Protein AF-A0A2V8J4G0-F1 (afdb_monomer)

Structure (mmCIF, N/CA/C/O backbone):
data_AF-A0A2V8J4G0-F1
#
_entry.id   AF-A0A2V8J4G0-F1
#
loop_
_atom_site.group_PDB
_atom_site.id
_atom_site.type_symbol
_atom_site.label_atom_id
_atom_site.label_alt_id
_atom_site.label_comp_id
_atom_site.label_asym_id
_atom_site.label_entity_id
_atom_site.label_seq_id
_atom_site.pdbx_PDB_ins_code
_atom_site.Cartn_x
_atom_sit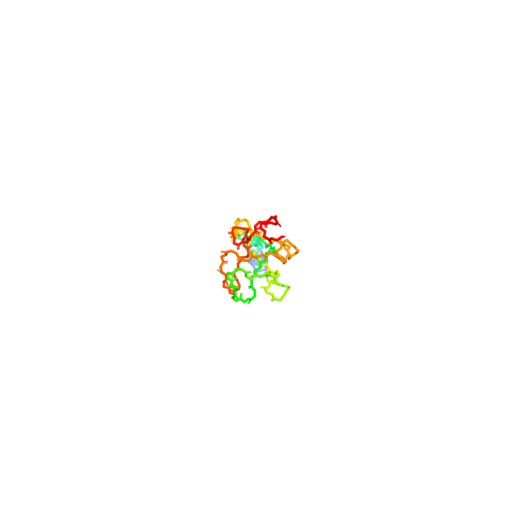e.Cartn_y
_atom_site.Cartn_z
_atom_site.occupancy
_atom_site.B_iso_or_equiv
_atom_site.auth_seq_id
_atom_site.auth_comp_id
_atom_site.auth_asym_id
_atom_site.auth_atom_id
_atom_site.pdbx_PDB_model_num
ATOM 1 N N . MET A 1 1 ? 42.050 0.679 -55.744 1.00 56.94 1 MET A N 1
ATOM 2 C CA . MET A 1 1 ? 41.460 0.989 -54.421 1.00 56.94 1 MET A CA 1
ATOM 3 C C . MET A 1 1 ? 40.095 0.321 -54.346 1.00 56.94 1 MET A C 1
ATOM 5 O O . MET A 1 1 ? 39.189 0.703 -55.077 1.00 56.94 1 MET A O 1
ATOM 9 N N . ASN A 1 2 ? 39.979 -0.767 -53.586 1.00 71.75 2 ASN A N 1
ATOM 10 C CA . ASN A 1 2 ? 38.867 -1.712 -53.730 1.00 71.75 2 ASN A CA 1
ATOM 11 C C . ASN A 1 2 ? 37.615 -1.170 -53.024 1.00 71.75 2 ASN A C 1
ATOM 13 O O . ASN A 1 2 ? 37.486 -1.321 -51.810 1.00 71.75 2 ASN A O 1
ATOM 17 N N . ARG A 1 3 ? 36.706 -0.535 -53.784 1.00 80.06 3 ARG A N 1
ATOM 18 C CA . ARG A 1 3 ? 35.439 0.067 -53.307 1.00 80.06 3 ARG A CA 1
ATOM 19 C C . ARG A 1 3 ? 34.660 -0.830 -52.340 1.00 80.06 3 ARG A C 1
ATOM 21 O O . ARG A 1 3 ? 34.135 -0.336 -51.351 1.00 80.06 3 ARG A O 1
ATOM 28 N N . THR A 1 4 ? 34.645 -2.137 -52.584 1.00 83.50 4 THR A N 1
ATOM 29 C CA . THR A 1 4 ? 34.016 -3.140 -51.714 1.00 83.50 4 THR A CA 1
ATOM 30 C C . THR A 1 4 ? 34.624 -3.189 -50.314 1.00 83.50 4 THR A C 1
ATOM 32 O O . THR A 1 4 ? 33.880 -3.238 -49.343 1.00 83.50 4 THR A O 1
ATOM 35 N N . ARG A 1 5 ? 35.953 -3.093 -50.168 1.00 84.94 5 ARG A N 1
ATOM 36 C CA . ARG A 1 5 ? 36.595 -3.027 -48.841 1.00 84.94 5 ARG A CA 1
ATOM 37 C C . ARG A 1 5 ? 36.204 -1.752 -48.097 1.00 84.94 5 ARG A C 1
ATOM 39 O O . ARG A 1 5 ? 35.923 -1.810 -46.907 1.00 84.94 5 ARG A O 1
ATOM 46 N N . MET A 1 6 ? 36.139 -0.626 -48.809 1.00 87.25 6 MET A N 1
ATOM 47 C CA . MET A 1 6 ? 35.752 0.663 -48.229 1.00 87.25 6 MET A CA 1
ATOM 48 C C . MET A 1 6 ? 34.290 0.663 -47.756 1.00 87.25 6 MET A C 1
ATOM 50 O O . MET A 1 6 ? 34.005 1.140 -46.663 1.00 87.25 6 MET A O 1
ATOM 54 N N . MET A 1 7 ? 33.378 0.067 -48.534 1.00 90.06 7 MET A N 1
ATOM 55 C CA . MET A 1 7 ? 31.969 -0.080 -48.149 1.00 90.06 7 MET A CA 1
ATOM 56 C C . MET A 1 7 ? 31.783 -1.026 -46.958 1.00 90.06 7 MET A C 1
ATOM 58 O O . MET A 1 7 ? 31.039 -0.686 -46.045 1.00 90.06 7 MET A O 1
ATOM 62 N N . VAL A 1 8 ? 32.490 -2.163 -46.922 1.00 92.12 8 VAL A N 1
ATOM 63 C CA . VAL A 1 8 ? 32.423 -3.119 -45.799 1.00 92.12 8 VAL A CA 1
ATOM 64 C C . VAL A 1 8 ? 32.923 -2.488 -44.500 1.00 92.12 8 VAL A C 1
ATOM 66 O O . VAL A 1 8 ? 32.285 -2.636 -43.460 1.00 92.12 8 VAL A O 1
ATOM 69 N N . LEU A 1 9 ? 34.030 -1.741 -44.557 1.00 92.12 9 LEU A N 1
ATOM 70 C CA . LEU A 1 9 ? 34.551 -0.999 -43.406 1.00 92.12 9 LEU A CA 1
ATOM 71 C C . LEU A 1 9 ? 33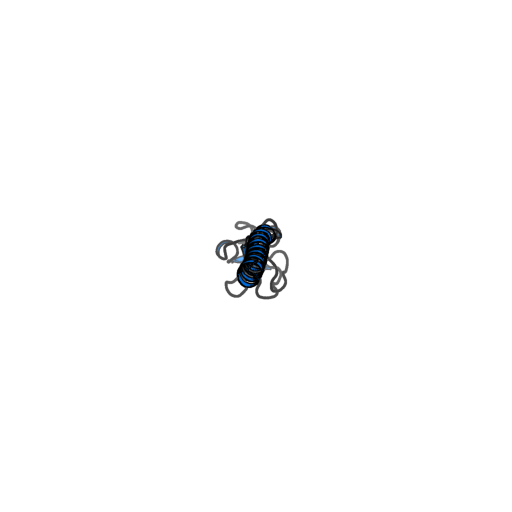.556 0.062 -42.920 1.00 92.12 9 LEU A C 1
ATOM 73 O O . LEU A 1 9 ? 33.321 0.163 -41.718 1.00 92.12 9 LEU A O 1
ATOM 77 N N . ALA A 1 10 ? 32.927 0.804 -43.837 1.00 91.25 10 ALA A N 1
ATOM 78 C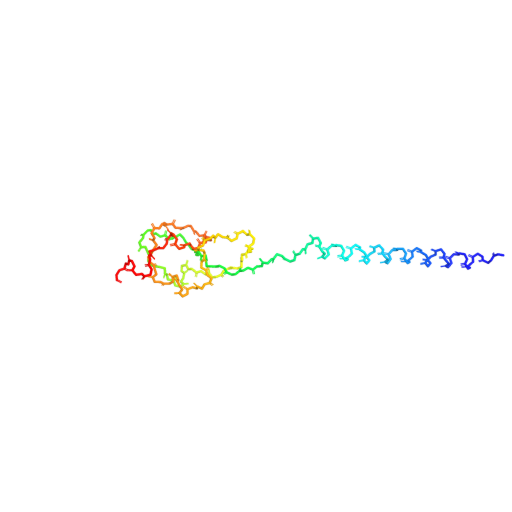 CA . ALA A 1 10 ? 31.923 1.809 -43.489 1.00 91.25 10 ALA A CA 1
ATOM 79 C C . ALA A 1 10 ? 30.672 1.186 -42.849 1.00 91.25 10 ALA A C 1
ATOM 81 O O . ALA A 1 10 ? 30.209 1.666 -41.815 1.00 91.25 10 ALA A O 1
ATOM 82 N N . SER A 1 11 ? 30.151 0.087 -43.406 1.00 93.62 11 SER A N 1
ATOM 83 C CA . SER A 1 11 ? 29.005 -0.617 -42.821 1.00 93.62 11 SER A CA 1
ATOM 84 C C . SER A 1 11 ? 29.344 -1.237 -41.469 1.00 93.62 11 SER A C 1
ATOM 86 O O . SER A 1 11 ? 28.540 -1.159 -40.545 1.00 93.62 11 SER A O 1
ATOM 88 N N . ALA A 1 12 ? 30.541 -1.811 -41.322 1.00 94.75 12 ALA A N 1
ATOM 89 C CA . ALA A 1 12 ? 30.984 -2.388 -40.059 1.00 94.75 12 ALA A CA 1
ATOM 90 C C . ALA A 1 12 ? 31.110 -1.311 -38.974 1.00 94.75 12 ALA A C 1
ATOM 92 O O . ALA A 1 12 ? 30.617 -1.505 -37.866 1.00 94.75 12 ALA A O 1
ATOM 93 N N . ALA A 1 13 ? 31.693 -0.155 -39.304 1.00 95.00 13 ALA A N 1
ATOM 94 C CA . ALA A 1 13 ? 31.781 0.980 -38.391 1.00 95.00 13 ALA A CA 1
ATOM 95 C C . ALA A 1 13 ? 30.392 1.499 -37.981 1.00 95.00 13 ALA A C 1
ATOM 97 O O . ALA A 1 13 ? 30.164 1.768 -36.801 1.00 95.00 13 ALA A O 1
ATOM 98 N N . LEU A 1 14 ? 29.447 1.581 -38.926 1.00 96.50 14 LEU A N 1
ATOM 99 C CA . LEU A 1 14 ? 28.072 2.004 -38.650 1.00 96.50 14 LEU A CA 1
ATOM 100 C C . LEU A 1 14 ? 27.366 1.037 -37.691 1.00 96.50 14 LEU A C 1
ATOM 102 O O . LEU A 1 14 ? 26.794 1.467 -36.691 1.00 96.50 14 LEU A O 1
ATOM 106 N N . VAL A 1 15 ? 27.439 -0.269 -37.964 1.00 97.25 15 VAL A N 1
ATOM 107 C CA . VAL A 1 15 ? 26.844 -1.301 -37.102 1.00 97.25 15 VAL A CA 1
ATOM 108 C C . VAL A 1 15 ? 27.455 -1.243 -35.706 1.00 97.25 15 VAL A C 1
ATOM 110 O O . VAL A 1 15 ? 26.729 -1.266 -34.714 1.00 97.25 15 VAL A O 1
ATOM 113 N N . LEU A 1 16 ? 28.777 -1.107 -35.617 1.00 97.12 16 LEU A N 1
ATOM 114 C CA . LEU A 1 16 ? 29.481 -1.047 -34.342 1.00 97.12 16 LEU A CA 1
ATOM 115 C C . LEU A 1 16 ? 29.074 0.194 -33.535 1.00 97.12 16 LEU A C 1
ATOM 117 O O . LEU A 1 16 ? 28.819 0.081 -32.338 1.00 97.12 16 LEU A O 1
ATOM 121 N N . SER A 1 17 ? 28.909 1.347 -34.190 1.00 96.31 17 SER A N 1
ATOM 122 C CA . SER A 1 17 ? 28.386 2.559 -33.550 1.00 96.31 17 SER A CA 1
ATOM 123 C C . SER A 1 17 ? 26.973 2.351 -32.998 1.00 96.31 17 SER A C 1
ATOM 125 O O . SER A 1 17 ? 26.739 2.648 -31.828 1.00 96.31 17 SER A O 1
ATOM 127 N N . VAL A 1 18 ? 26.055 1.777 -33.783 1.00 97.44 18 VAL A N 1
ATOM 128 C CA . VAL A 1 18 ? 24.675 1.513 -33.338 1.00 97.44 18 VAL A CA 1
ATOM 129 C C . VAL A 1 18 ? 24.648 0.555 -32.148 1.00 97.44 18 VAL A C 1
ATOM 131 O O . VAL A 1 18 ? 23.930 0.804 -31.180 1.00 97.44 18 VAL A O 1
ATOM 134 N N . VAL A 1 19 ? 25.449 -0.512 -32.179 1.00 97.50 19 VAL A N 1
ATOM 135 C CA . VAL A 1 19 ? 25.531 -1.489 -31.083 1.00 97.50 19 VAL A CA 1
ATOM 136 C C . VAL A 1 19 ? 26.040 -0.831 -29.801 1.00 97.50 19 VAL A C 1
ATOM 138 O O . VAL A 1 19 ? 25.440 -1.015 -28.742 1.00 97.50 19 VAL A O 1
ATOM 141 N N . VAL A 1 20 ? 27.099 -0.021 -29.881 1.00 97.06 20 VAL A N 1
ATOM 142 C CA . VAL A 1 20 ? 27.649 0.687 -28.714 1.00 97.06 20 VAL A CA 1
ATOM 143 C C . VAL A 1 20 ? 26.639 1.691 -28.152 1.00 97.06 20 VAL A C 1
ATOM 145 O O . VAL A 1 20 ? 26.406 1.713 -26.940 1.00 97.06 20 VAL A O 1
ATOM 148 N N . THR A 1 21 ? 25.976 2.478 -29.003 1.00 96.12 21 THR A N 1
ATOM 149 C CA . THR A 1 21 ? 24.918 3.407 -28.573 1.00 96.12 21 THR A CA 1
ATOM 150 C C . THR A 1 21 ? 23.751 2.661 -27.926 1.00 96.12 21 THR A C 1
ATOM 152 O O . THR A 1 21 ? 23.258 3.071 -26.879 1.00 96.12 21 THR A O 1
ATOM 155 N N . PHE A 1 22 ? 23.330 1.530 -28.490 1.00 96.25 22 PHE A N 1
ATOM 156 C CA . PHE A 1 22 ? 22.239 0.730 -27.939 1.00 96.25 22 PHE A CA 1
ATOM 157 C C . PHE A 1 22 ? 22.587 0.136 -26.568 1.00 96.25 22 PHE A C 1
ATOM 159 O O . PHE A 1 22 ? 21.783 0.210 -25.637 1.00 96.25 22 PHE A O 1
ATOM 166 N N . LEU A 1 23 ? 23.793 -0.419 -26.415 1.00 95.69 23 LEU A N 1
ATOM 167 C CA . LEU A 1 23 ? 24.254 -1.000 -25.152 1.00 95.69 23 LEU A CA 1
ATOM 168 C C . LEU A 1 23 ? 24.388 0.057 -24.054 1.00 95.69 23 LEU A C 1
ATOM 170 O O . LEU A 1 23 ? 23.899 -0.150 -22.942 1.00 95.69 23 LEU A O 1
ATOM 174 N N . THR A 1 24 ? 24.990 1.204 -24.369 1.00 94.94 24 THR A N 1
ATOM 175 C CA . THR A 1 24 ? 25.125 2.318 -23.418 1.00 94.94 24 THR A CA 1
ATOM 176 C C . THR A 1 24 ? 23.763 2.885 -23.021 1.00 94.94 24 THR A C 1
ATOM 178 O O . THR A 1 24 ? 23.508 3.075 -21.832 1.00 94.94 24 THR A O 1
ATOM 181 N N . TYR A 1 25 ? 22.842 3.055 -23.974 1.00 92.94 25 TYR A N 1
ATOM 182 C CA . TYR A 1 25 ? 21.473 3.491 -23.695 1.00 92.94 25 TYR A CA 1
ATOM 183 C C . TYR A 1 25 ? 20.714 2.502 -22.802 1.00 92.94 25 TYR A C 1
ATOM 185 O O . TYR A 1 25 ? 20.053 2.906 -21.843 1.00 92.94 25 TYR A O 1
ATOM 193 N N . ARG A 1 26 ? 20.838 1.195 -23.073 1.00 91.19 26 ARG A N 1
ATOM 194 C CA . ARG A 1 26 ? 20.226 0.137 -22.257 1.00 91.19 26 ARG A CA 1
ATOM 195 C C . ARG A 1 26 ? 20.765 0.147 -20.828 1.00 91.19 26 ARG A C 1
ATOM 197 O O . ARG A 1 26 ? 19.972 0.093 -19.890 1.00 91.19 26 ARG A O 1
ATOM 204 N N . MET A 1 27 ? 22.083 0.237 -20.659 1.00 88.44 27 MET A N 1
ATOM 205 C CA . MET A 1 27 ? 22.715 0.298 -19.337 1.00 88.44 27 MET A CA 1
ATOM 206 C C . MET A 1 27 ? 22.299 1.550 -18.563 1.00 88.44 27 MET A C 1
ATOM 208 O O . MET A 1 27 ? 22.021 1.467 -17.368 1.00 88.44 27 MET A O 1
ATOM 212 N N . LEU A 1 28 ? 22.216 2.702 -19.235 1.00 89.62 28 LEU A N 1
ATOM 213 C CA . LEU A 1 28 ? 21.822 3.955 -18.599 1.00 89.62 28 LEU A CA 1
ATOM 214 C C . LEU A 1 28 ? 20.352 3.930 -18.166 1.00 89.62 28 LEU A C 1
ATOM 216 O O . LEU A 1 28 ? 20.054 4.286 -17.030 1.00 89.62 28 LEU A O 1
ATOM 220 N N . ARG A 1 29 ? 19.442 3.430 -19.013 1.00 85.75 29 ARG A N 1
ATOM 221 C CA . ARG A 1 29 ? 18.025 3.251 -18.645 1.00 85.75 29 ARG A CA 1
ATOM 222 C C . ARG A 1 29 ? 17.846 2.374 -17.409 1.00 85.75 29 ARG A C 1
ATOM 224 O O . ARG A 1 29 ? 17.052 2.717 -16.544 1.00 85.75 29 ARG A O 1
ATOM 231 N N . GLN A 1 30 ? 18.598 1.279 -17.303 1.00 78.94 30 GLN A N 1
ATOM 232 C CA . GLN A 1 30 ? 18.531 0.394 -16.135 1.00 78.94 30 GLN A CA 1
ATOM 233 C C . GLN A 1 30 ? 18.995 1.071 -14.837 1.00 78.94 30 GLN A C 1
ATOM 235 O O . GLN A 1 30 ? 18.533 0.693 -13.767 1.00 78.94 30 GLN A O 1
ATOM 240 N N . ARG A 1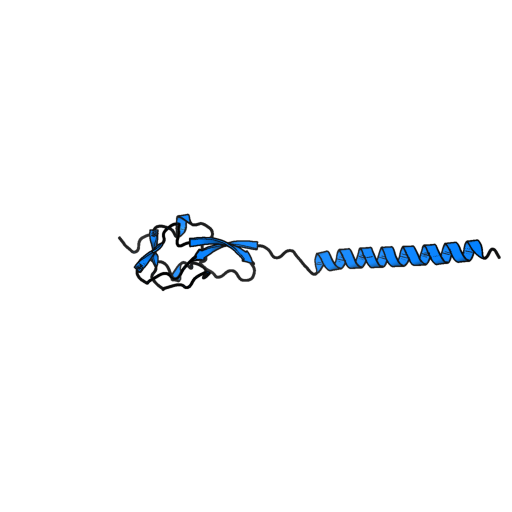 31 ? 19.889 2.066 -14.912 1.00 77.38 31 ARG A N 1
ATOM 241 C CA . ARG A 1 31 ? 20.356 2.821 -13.736 1.00 77.38 31 ARG A CA 1
ATOM 242 C C . ARG A 1 31 ? 19.474 4.017 -13.386 1.00 77.38 31 ARG A C 1
ATOM 244 O O . ARG A 1 31 ? 19.390 4.370 -12.218 1.00 77.38 31 ARG A O 1
ATOM 251 N N . LEU A 1 32 ? 18.851 4.649 -14.381 1.00 75.81 32 LEU A N 1
ATOM 252 C CA . LEU A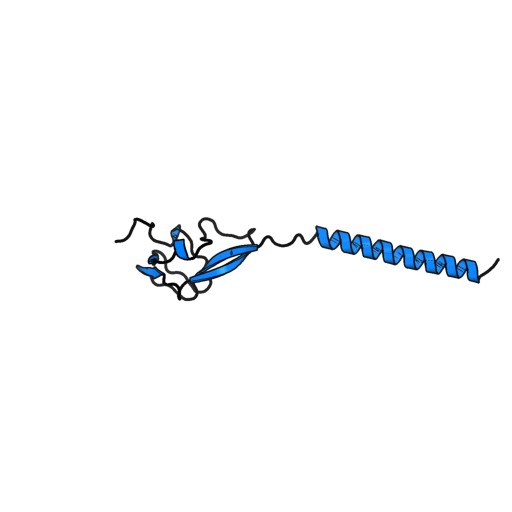 1 32 ? 17.987 5.819 -14.187 1.00 75.81 32 LEU A CA 1
ATOM 253 C C . LEU A 1 32 ? 16.574 5.457 -13.713 1.00 75.81 32 LEU A C 1
ATOM 255 O O . LEU A 1 32 ? 15.880 6.313 -13.178 1.00 75.81 32 LEU A O 1
ATOM 259 N N . THR A 1 33 ? 16.151 4.205 -13.888 1.00 71.00 33 THR A N 1
ATOM 260 C CA . THR A 1 33 ? 14.896 3.683 -13.335 1.00 71.00 33 THR A CA 1
ATOM 261 C C . THR A 1 33 ? 15.222 2.556 -12.356 1.00 71.00 33 THR A C 1
ATOM 263 O O . THR A 1 33 ? 15.054 1.384 -12.705 1.00 71.00 33 THR A O 1
ATOM 266 N N . PRO A 1 34 ? 15.757 2.868 -11.157 1.00 66.44 34 PRO A N 1
ATOM 267 C CA . PRO A 1 34 ? 15.853 1.863 -10.112 1.00 66.44 34 PRO A CA 1
ATOM 268 C C . PRO A 1 34 ? 14.450 1.280 -9.867 1.00 66.44 34 PRO A C 1
ATOM 270 O O . PRO A 1 34 ? 13.477 2.038 -9.896 1.00 66.44 34 PRO A O 1
ATOM 273 N N . PRO A 1 35 ? 14.317 -0.048 -9.685 1.00 69.44 35 PRO A N 1
ATOM 274 C CA . PRO A 1 35 ? 13.039 -0.648 -9.330 1.00 69.44 35 PRO A CA 1
ATOM 275 C C . PRO A 1 35 ? 12.476 0.077 -8.110 1.00 69.44 35 PRO A C 1
ATOM 277 O O . PRO A 1 35 ? 13.190 0.232 -7.119 1.00 69.44 35 PRO A O 1
ATOM 280 N N . GLU A 1 36 ? 11.227 0.542 -8.179 1.00 77.88 36 GLU A N 1
ATOM 281 C CA . GLU A 1 36 ? 10.574 1.074 -6.987 1.00 77.88 36 GLU A CA 1
ATOM 282 C C . GLU A 1 36 ? 10.527 -0.039 -5.940 1.00 77.88 36 GLU A C 1
ATOM 284 O O . GLU A 1 36 ? 9.950 -1.104 -6.176 1.00 77.88 36 GLU A O 1
ATOM 289 N N . GLU A 1 37 ? 11.183 0.184 -4.798 1.00 86.44 37 GLU A N 1
ATOM 290 C CA . GLU A 1 37 ? 11.095 -0.734 -3.672 1.00 86.44 37 GLU A CA 1
ATOM 291 C C . GLU A 1 37 ? 9.638 -0.776 -3.210 1.00 86.44 37 GLU A C 1
ATOM 293 O O . GLU A 1 37 ? 9.113 0.194 -2.660 1.00 86.44 37 GLU A O 1
ATOM 298 N N . MET A 1 38 ? 8.979 -1.905 -3.457 1.00 90.38 38 MET A N 1
ATOM 299 C CA . MET A 1 38 ? 7.618 -2.154 -3.004 1.00 90.38 38 MET A CA 1
ATOM 300 C C . MET A 1 38 ? 7.651 -2.818 -1.631 1.00 90.38 38 MET A C 1
ATOM 302 O O . MET A 1 38 ? 8.469 -3.696 -1.361 1.00 90.38 38 MET A O 1
ATOM 306 N N . THR A 1 39 ? 6.726 -2.417 -0.774 1.00 91.31 39 THR A N 1
ATOM 307 C CA . THR A 1 39 ? 6.421 -3.055 0.506 1.00 91.31 39 THR A CA 1
ATOM 308 C C . THR A 1 39 ? 4.941 -3.418 0.544 1.00 91.31 39 THR A C 1
ATOM 310 O O . THR A 1 39 ? 4.167 -2.994 -0.310 1.00 91.31 39 THR A O 1
ATOM 313 N N . THR A 1 40 ? 4.523 -4.231 1.500 1.00 93.06 40 THR A N 1
ATOM 314 C CA . THR A 1 40 ? 3.128 -4.652 1.650 1.00 93.06 40 THR A CA 1
ATOM 315 C C . THR A 1 40 ? 2.508 -3.962 2.844 1.00 93.06 40 THR A C 1
ATOM 317 O O . THR A 1 40 ? 3.008 -4.137 3.945 1.00 93.06 40 THR A O 1
ATOM 320 N N . ILE A 1 41 ? 1.421 -3.221 2.663 1.00 94.56 41 ILE A N 1
ATOM 321 C CA . ILE A 1 41 ? 0.727 -2.550 3.768 1.00 94.56 41 ILE A CA 1
ATOM 322 C C . ILE A 1 41 ? -0.709 -3.033 3.910 1.00 94.56 41 ILE A C 1
ATOM 324 O O . ILE A 1 41 ? -1.324 -3.467 2.934 1.00 94.56 41 ILE A O 1
ATOM 328 N N . VAL A 1 42 ? -1.260 -2.906 5.111 1.00 94.44 42 VAL A N 1
ATOM 329 C CA . VAL A 1 42 ? -2.675 -3.150 5.382 1.00 94.44 42 VAL A CA 1
ATOM 330 C C . VAL A 1 42 ? -3.488 -1.903 5.042 1.00 94.44 42 VAL A C 1
ATOM 332 O O . VAL A 1 42 ? -3.255 -0.819 5.578 1.00 94.44 42 VAL A O 1
ATOM 335 N N . VAL A 1 43 ? -4.477 -2.073 4.171 1.00 94.56 43 VAL A N 1
ATOM 336 C CA . VAL A 1 43 ? -5.456 -1.046 3.803 1.00 94.56 43 VAL A CA 1
ATOM 337 C C . VAL A 1 43 ? -6.865 -1.517 4.120 1.00 94.56 43 VAL A C 1
ATOM 339 O O . VAL A 1 43 ? -7.151 -2.718 4.141 1.00 94.56 43 VAL A O 1
ATOM 342 N N . VAL A 1 44 ? -7.767 -0.564 4.317 1.00 94.62 44 VAL A N 1
ATOM 343 C CA . VAL A 1 44 ? -9.186 -0.848 4.521 1.00 94.62 44 VAL A CA 1
ATOM 344 C C . VAL A 1 44 ? -9.863 -1.134 3.175 1.00 94.62 44 VAL A C 1
ATOM 346 O O . VAL A 1 44 ? -9.593 -0.471 2.174 1.00 94.62 44 VAL A O 1
ATOM 349 N N . THR A 1 45 ? -10.751 -2.121 3.113 1.00 93.31 45 THR A N 1
ATOM 350 C CA . THR A 1 45 ? -11.491 -2.484 1.891 1.00 93.31 45 THR A CA 1
ATOM 351 C C . THR A 1 45 ? -12.733 -1.620 1.677 1.00 93.31 45 THR A C 1
ATOM 353 O O . THR A 1 45 ? -13.120 -1.381 0.534 1.00 93.31 45 THR A O 1
ATOM 356 N N . GLN A 1 46 ? -13.330 -1.124 2.761 1.00 90.81 46 GLN A N 1
ATOM 357 C CA . GLN A 1 46 ? -14.575 -0.358 2.778 1.00 90.81 46 GLN A CA 1
ATOM 358 C C . GLN A 1 46 ? -14.552 0.736 3.849 1.00 90.81 46 GLN A C 1
ATOM 360 O O . GLN A 1 46 ? -13.626 0.821 4.642 1.00 90.81 46 GLN A O 1
ATOM 365 N N . LYS A 1 47 ? -15.562 1.607 3.889 1.00 89.94 47 LYS A N 1
ATOM 366 C CA . LYS A 1 47 ? -15.622 2.652 4.918 1.00 89.94 47 LYS A CA 1
ATOM 367 C C . LYS A 1 47 ? -15.802 2.025 6.306 1.00 89.94 47 LYS A C 1
ATOM 369 O O . LYS A 1 47 ? -16.770 1.300 6.519 1.00 89.94 47 LYS A O 1
ATOM 374 N N . THR A 1 48 ? -14.930 2.354 7.253 1.00 89.06 48 THR A N 1
ATOM 375 C CA . THR A 1 48 ? -15.046 1.909 8.649 1.00 89.06 48 THR A CA 1
ATOM 376 C C . THR A 1 48 ? -15.686 2.983 9.518 1.00 89.06 48 THR A C 1
ATOM 378 O O . THR A 1 48 ? -15.426 4.180 9.372 1.00 89.06 48 THR A O 1
ATOM 381 N N . ALA A 1 49 ? -16.567 2.554 10.419 1.00 89.25 49 ALA A N 1
ATOM 382 C CA . ALA A 1 49 ? -17.204 3.433 11.390 1.00 89.25 49 ALA A CA 1
ATOM 383 C C . ALA A 1 49 ? -16.354 3.556 12.662 1.00 89.25 49 ALA A C 1
ATOM 385 O O . ALA A 1 49 ? -15.611 2.644 13.022 1.00 89.25 49 ALA A O 1
ATOM 386 N N . LEU A 1 50 ? -16.510 4.676 13.367 1.00 90.38 50 LEU A N 1
ATOM 387 C CA . LEU A 1 50 ? -15.945 4.860 14.700 1.00 90.38 50 LEU A CA 1
ATOM 388 C C . LEU A 1 50 ? -16.450 3.757 15.646 1.00 90.38 50 LEU A C 1
ATOM 390 O O . LEU A 1 50 ? -17.644 3.474 15.693 1.00 90.38 50 LEU A O 1
ATOM 394 N N . GLY A 1 51 ? -15.541 3.142 16.396 1.00 86.75 51 GLY A N 1
ATOM 395 C CA . GLY A 1 51 ? -15.810 2.058 17.339 1.00 86.75 51 GLY A CA 1
ATOM 396 C C . GLY A 1 51 ? -15.986 0.676 16.703 1.00 86.75 51 GLY A C 1
ATOM 397 O O . GLY A 1 51 ? -16.071 -0.311 17.433 1.00 86.75 51 GLY A O 1
A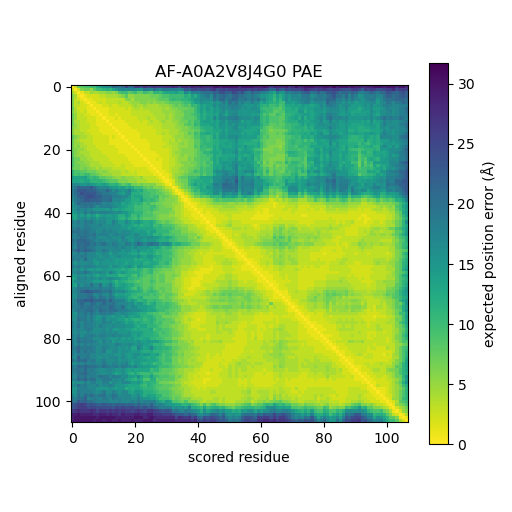TOM 398 N N . ALA A 1 52 ? -16.017 0.564 15.370 1.00 88.62 52 ALA A N 1
ATOM 399 C CA . ALA A 1 52 ? -16.121 -0.731 14.704 1.00 88.62 52 ALA A CA 1
ATOM 400 C C . ALA A 1 52 ? -14.849 -1.561 14.933 1.00 88.62 52 ALA A C 1
ATOM 402 O O . ALA A 1 52 ? -13.738 -1.035 14.870 1.00 88.62 52 ALA A O 1
ATOM 403 N N . ARG A 1 53 ? -15.008 -2.864 15.185 1.00 90.75 53 ARG A N 1
ATOM 404 C CA . ARG A 1 53 ? -13.881 -3.803 15.241 1.00 90.75 53 ARG A CA 1
ATOM 405 C C . ARG A 1 53 ? -13.534 -4.269 13.837 1.00 90.75 53 ARG A C 1
ATOM 407 O O . ARG A 1 53 ? -14.424 -4.683 13.101 1.00 90.75 53 ARG A O 1
ATOM 414 N N . LEU A 1 54 ? -12.251 -4.232 13.492 1.00 91.12 54 LEU A N 1
ATOM 415 C CA . LEU A 1 54 ? -11.791 -4.664 12.176 1.00 91.12 54 LEU A CA 1
ATOM 416 C C . LEU A 1 54 ? -11.868 -6.182 12.039 1.00 91.12 54 LEU A C 1
ATOM 418 O O . LEU A 1 54 ? -11.289 -6.925 12.838 1.00 91.12 54 LEU A O 1
ATOM 422 N N . THR A 1 55 ? -12.573 -6.634 11.006 1.00 91.19 55 THR A N 1
ATOM 423 C CA . THR A 1 55 ? -12.678 -8.045 10.632 1.00 91.19 55 THR A CA 1
ATOM 424 C C . THR A 1 55 ? -11.814 -8.353 9.405 1.00 91.19 55 THR A C 1
ATOM 426 O O . THR A 1 55 ? -11.432 -7.434 8.680 1.00 91.19 55 THR A O 1
ATOM 429 N N . PRO A 1 56 ? -11.529 -9.634 9.100 1.00 90.69 56 PRO A N 1
ATOM 430 C CA . PRO A 1 56 ? -10.768 -10.007 7.903 1.00 90.69 56 PRO A CA 1
ATOM 431 C C . PRO A 1 56 ? -11.400 -9.559 6.579 1.00 90.69 56 PRO A C 1
ATOM 433 O O . PRO A 1 56 ? -10.706 -9.503 5.572 1.00 90.69 56 PRO A O 1
ATOM 436 N N . ALA A 1 57 ? -12.698 -9.240 6.563 1.00 90.44 57 ALA A N 1
ATOM 437 C CA . ALA A 1 57 ? -13.375 -8.707 5.382 1.00 90.44 57 ALA A CA 1
ATOM 438 C C . ALA A 1 57 ? -13.134 -7.197 5.183 1.00 90.44 57 ALA A C 1
ATOM 440 O O . ALA A 1 57 ? -13.220 -6.700 4.057 1.00 90.44 57 ALA A O 1
ATOM 441 N N . ASP A 1 58 ? -12.811 -6.471 6.257 1.00 91.25 58 ASP A N 1
ATOM 442 C CA . ASP A 1 58 ? -12.659 -5.011 6.260 1.00 91.25 58 ASP A CA 1
ATOM 443 C C . ASP A 1 58 ? -11.251 -4.550 5.887 1.00 91.25 58 ASP A C 1
ATOM 445 O O . ASP A 1 58 ? -11.040 -3.371 5.610 1.00 91.25 58 ASP A O 1
ATOM 449 N N . VAL A 1 59 ? -10.275 -5.457 5.895 1.00 94.44 59 VAL A N 1
ATOM 450 C CA . VAL A 1 59 ? -8.862 -5.143 5.677 1.00 94.44 59 VAL A CA 1
ATOM 451 C C . VAL A 1 59 ? -8.228 -6.105 4.688 1.00 94.44 59 VAL A C 1
ATOM 453 O O . VAL A 1 59 ? -8.592 -7.274 4.599 1.00 94.44 59 VAL A O 1
ATOM 456 N N . ARG A 1 60 ? -7.248 -5.615 3.935 1.00 94.75 60 ARG A N 1
ATOM 457 C CA . ARG A 1 60 ? -6.443 -6.439 3.035 1.00 94.75 60 ARG A CA 1
ATOM 458 C C . ARG A 1 60 ? -5.023 -5.911 2.943 1.00 94.75 60 ARG A C 1
ATOM 460 O O . ARG A 1 60 ? -4.781 -4.728 3.159 1.00 94.75 60 ARG A O 1
ATOM 467 N N . VAL A 1 61 ? -4.101 -6.783 2.560 1.00 94.94 61 VAL A N 1
ATOM 468 C CA . VAL A 1 61 ? -2.715 -6.402 2.289 1.00 94.94 61 VAL A CA 1
ATOM 469 C C . VAL A 1 61 ? -2.575 -6.011 0.820 1.00 94.94 61 VAL A C 1
ATOM 471 O O . VAL A 1 61 ? -3.036 -6.738 -0.061 1.00 94.94 61 VAL A O 1
ATOM 474 N N . THR A 1 62 ? -1.944 -4.873 0.541 1.00 93.62 62 THR A N 1
ATOM 475 C CA . THR A 1 62 ? -1.677 -4.403 -0.826 1.00 93.62 62 THR A CA 1
ATOM 476 C C . THR A 1 62 ? -0.233 -3.944 -0.993 1.00 93.62 62 THR A C 1
ATOM 478 O O . THR A 1 62 ? 0.332 -3.385 -0.050 1.00 93.62 62 THR A O 1
ATOM 481 N N . PRO A 1 63 ? 0.366 -4.131 -2.184 1.00 93.19 63 PRO A N 1
ATOM 482 C CA . PRO A 1 63 ? 1.668 -3.556 -2.488 1.00 93.19 63 PRO A CA 1
ATOM 483 C C . PRO A 1 63 ? 1.592 -2.024 -2.475 1.00 93.19 63 PRO A C 1
ATOM 485 O O . PRO A 1 63 ? 0.625 -1.437 -2.961 1.00 93.19 63 PRO A O 1
ATOM 488 N N . TRP A 1 64 ? 2.620 -1.390 -1.923 1.00 91.75 64 TRP A N 1
ATOM 489 C CA . TRP A 1 64 ? 2.747 0.054 -1.772 1.00 91.75 64 TRP A CA 1
ATOM 490 C C . TRP A 1 64 ? 4.203 0.481 -1.969 1.00 91.75 64 TRP A C 1
ATOM 492 O O . TRP A 1 64 ? 5.101 -0.239 -1.522 1.00 91.75 64 TRP A O 1
ATOM 502 N N . PRO A 1 65 ? 4.485 1.637 -2.589 1.00 91.06 65 PRO A N 1
ATOM 503 C CA . PRO A 1 65 ? 5.860 2.088 -2.749 1.00 91.06 65 PRO A CA 1
ATOM 504 C C . PRO A 1 65 ? 6.442 2.503 -1.395 1.00 91.06 65 PRO A C 1
ATOM 506 O O . PRO A 1 65 ? 5.908 3.373 -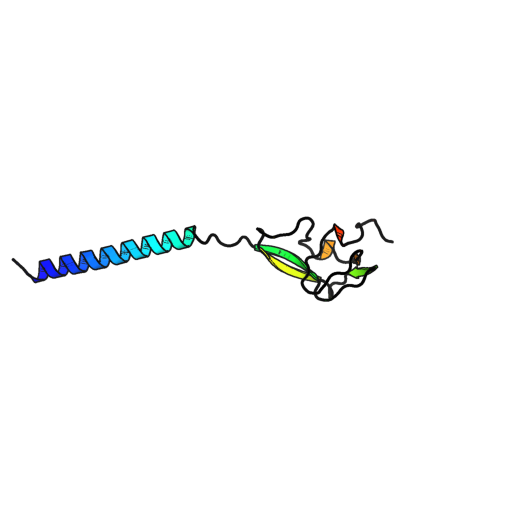0.703 1.00 91.06 65 PRO A O 1
ATOM 509 N N . LYS A 1 66 ? 7.575 1.911 -1.019 1.00 88.75 66 LYS A N 1
ATOM 510 C CA . LYS A 1 66 ? 8.244 2.145 0.269 1.00 88.75 66 LYS A CA 1
ATOM 511 C C . LYS A 1 66 ? 8.666 3.605 0.459 1.00 88.75 66 LYS A C 1
ATOM 513 O O . LYS A 1 66 ? 8.684 4.094 1.580 1.00 88.75 66 LYS A O 1
ATOM 518 N N . ALA A 1 67 ? 8.937 4.318 -0.637 1.00 87.88 67 ALA A N 1
ATOM 519 C CA . ALA A 1 67 ? 9.311 5.733 -0.628 1.00 87.88 67 ALA A CA 1
ATOM 520 C C . ALA A 1 67 ? 8.202 6.676 -0.120 1.00 87.88 67 ALA A C 1
ATOM 522 O O . ALA A 1 67 ? 8.504 7.779 0.326 1.00 87.88 67 ALA A O 1
ATOM 523 N N . VAL A 1 68 ? 6.934 6.258 -0.191 1.00 89.12 68 VAL A N 1
ATOM 524 C CA . VAL A 1 68 ? 5.764 7.054 0.231 1.00 89.12 68 VAL A CA 1
ATOM 525 C C . VAL A 1 68 ? 4.908 6.310 1.259 1.00 89.12 68 VAL A C 1
ATOM 527 O O . VAL A 1 68 ? 3.710 6.565 1.396 1.00 89.12 68 VAL A O 1
ATOM 530 N N . GLN A 1 69 ? 5.499 5.346 1.966 1.00 87.75 69 GLN A N 1
ATOM 531 C CA . GLN A 1 69 ? 4.827 4.676 3.071 1.00 87.75 69 GLN A CA 1
ATOM 532 C C . GLN A 1 69 ? 4.624 5.662 4.231 1.00 87.75 69 GLN A C 1
ATOM 534 O O . GLN A 1 69 ? 5.520 6.427 4.579 1.00 87.75 69 GLN A O 1
ATOM 539 N N . MET A 1 70 ? 3.440 5.624 4.845 1.00 87.62 70 MET A N 1
ATOM 540 C CA . MET A 1 70 ? 3.126 6.434 6.022 1.00 87.62 70 MET A CA 1
ATOM 541 C C . MET A 1 70 ? 3.665 5.768 7.295 1.00 87.62 70 MET A C 1
ATOM 543 O O . MET A 1 70 ? 3.594 4.542 7.441 1.00 87.62 70 MET A O 1
ATOM 547 N N . GLU A 1 71 ? 4.167 6.563 8.237 1.00 86.69 71 GLU A N 1
ATOM 548 C CA . GLU A 1 71 ? 4.608 6.053 9.539 1.00 86.69 71 GLU A CA 1
ATOM 549 C C . GLU A 1 71 ? 3.447 5.422 10.321 1.00 86.69 71 GLU A C 1
ATOM 551 O O . GLU A 1 71 ? 2.308 5.885 10.260 1.00 86.69 71 GLU A O 1
ATOM 556 N N . GLY A 1 72 ? 3.736 4.339 11.048 1.00 87.25 72 GLY A N 1
ATOM 557 C CA . GLY A 1 72 ? 2.728 3.605 11.818 1.00 87.25 72 GLY A CA 1
ATOM 558 C C . GLY A 1 72 ? 1.758 2.777 10.968 1.00 87.25 72 GLY A C 1
ATOM 559 O O . GLY A 1 72 ? 0.693 2.407 11.460 1.00 87.25 72 GLY A O 1
ATOM 560 N N . THR A 1 73 ? 2.090 2.503 9.701 1.00 92.00 73 THR A N 1
ATOM 561 C CA . THR A 1 73 ? 1.327 1.568 8.860 1.00 92.00 73 THR A CA 1
ATOM 562 C C . THR A 1 73 ? 1.646 0.119 9.227 1.00 92.00 73 THR A C 1
ATOM 564 O O . THR A 1 73 ? 2.809 -0.228 9.427 1.00 92.00 73 THR A O 1
ATOM 567 N N . PHE A 1 74 ? 0.632 -0.744 9.248 1.00 92.75 74 PHE A N 1
ATOM 568 C CA . PHE A 1 74 ? 0.808 -2.175 9.505 1.00 92.75 74 PHE A CA 1
ATOM 569 C C . PHE A 1 74 ? 1.164 -2.960 8.242 1.00 92.75 74 PHE A C 1
ATOM 571 O O . PHE A 1 74 ? 0.692 -2.650 7.147 1.00 92.75 74 PHE A O 1
ATOM 578 N N . HIS A 1 75 ? 1.953 -4.019 8.414 1.00 92.19 75 HIS A N 1
ATOM 579 C CA . HIS A 1 75 ? 2.334 -4.951 7.347 1.00 92.19 75 HIS A CA 1
ATOM 580 C C . HIS A 1 75 ? 1.613 -6.303 7.450 1.00 92.19 75 HIS A C 1
ATOM 582 O O . HIS A 1 75 ? 1.517 -7.0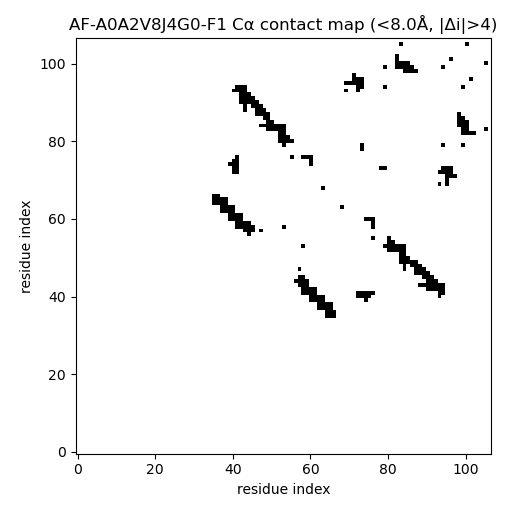23 6.456 1.00 92.19 75 HIS A O 1
ATOM 588 N N . ASP A 1 76 ? 1.073 -6.622 8.630 1.00 90.56 76 ASP A N 1
ATOM 589 C CA . ASP A 1 76 ? 0.353 -7.859 8.921 1.00 90.56 76 ASP A CA 1
ATOM 590 C C . ASP A 1 76 ? -1.095 -7.560 9.335 1.00 90.56 76 ASP A C 1
ATOM 592 O O . ASP A 1 76 ? -1.372 -6.659 10.131 1.00 90.56 76 ASP A O 1
ATOM 596 N N . LEU A 1 77 ? -2.031 -8.348 8.803 1.00 90.88 77 LEU A N 1
ATOM 597 C CA . LEU A 1 77 ? -3.440 -8.299 9.182 1.00 90.88 77 LEU A CA 1
ATOM 598 C C . LEU A 1 77 ? -3.625 -8.671 10.654 1.00 90.88 77 LEU A C 1
ATOM 600 O O . LEU A 1 77 ? -4.446 -8.054 11.329 1.00 90.88 77 LEU A O 1
ATOM 604 N N . ALA A 1 78 ? -2.858 -9.632 11.177 1.00 89.38 78 ALA A N 1
ATOM 605 C CA . ALA A 1 78 ? -3.011 -10.115 12.551 1.00 89.38 78 ALA A CA 1
ATOM 606 C C . ALA A 1 78 ? -2.833 -9.008 13.606 1.00 89.38 78 ALA A C 1
ATOM 608 O O . ALA A 1 78 ? -3.433 -9.067 14.676 1.00 89.38 78 ALA A O 1
ATOM 609 N N . GLU A 1 79 ? -2.057 -7.967 13.300 1.00 88.06 79 GLU A N 1
ATOM 610 C CA . GLU A 1 79 ? -1.835 -6.828 14.198 1.00 88.06 79 GLU A CA 1
ATOM 611 C C . GLU A 1 79 ? -2.999 -5.831 14.246 1.00 88.06 79 GLU A C 1
ATOM 613 O O . GLU A 1 79 ? -3.064 -4.987 15.148 1.00 88.06 79 GLU A O 1
ATOM 618 N N . VAL A 1 80 ? -3.897 -5.923 13.269 1.00 90.50 80 VAL A N 1
ATOM 619 C CA . VAL A 1 80 ? -5.000 -4.993 13.024 1.00 90.50 80 VAL A CA 1
ATOM 620 C C . VAL A 1 80 ? -6.347 -5.624 13.376 1.00 90.50 80 VAL A C 1
ATOM 622 O O . VAL A 1 80 ? -7.245 -4.941 13.872 1.00 90.50 80 VAL A O 1
ATOM 625 N N . LEU A 1 81 ? -6.492 -6.927 13.135 1.00 91.19 81 LEU A N 1
ATOM 626 C CA . LEU A 1 81 ? -7.724 -7.669 13.380 1.00 91.19 81 LEU A CA 1
ATOM 627 C C . LEU A 1 81 ? -8.160 -7.590 14.847 1.00 91.19 81 LEU A C 1
ATOM 629 O O . LEU A 1 81 ? -7.362 -7.721 15.770 1.00 91.19 81 LEU A O 1
ATOM 633 N N . GLY A 1 82 ? -9.458 -7.374 15.061 1.00 88.19 82 GLY A N 1
ATOM 634 C CA . GLY A 1 82 ? -10.059 -7.274 16.393 1.00 88.19 82 GLY A CA 1
ATOM 635 C C . GLY A 1 82 ? -9.870 -5.925 17.092 1.00 88.19 82 GLY A C 1
ATOM 636 O O . GLY A 1 82 ? -10.567 -5.669 18.075 1.00 88.19 82 GLY A O 1
ATOM 637 N N . ARG A 1 83 ? -9.012 -5.032 16.580 1.00 89.50 83 ARG A N 1
ATOM 638 C CA . ARG A 1 83 ? -8.851 -3.677 17.128 1.00 89.50 83 ARG A CA 1
ATOM 639 C C . ARG A 1 83 ? -10.035 -2.794 16.749 1.00 89.50 83 ARG A C 1
ATOM 641 O O . ARG A 1 83 ? -10.584 -2.899 15.650 1.00 89.50 83 ARG A O 1
ATOM 648 N N . ALA A 1 84 ? -10.423 -1.922 17.675 1.00 90.56 84 ALA A N 1
ATOM 649 C CA . ALA A 1 84 ? -11.470 -0.936 17.445 1.00 90.56 84 ALA A CA 1
ATOM 650 C C . ALA A 1 84 ? -10.920 0.277 16.682 1.00 90.56 84 ALA A C 1
ATOM 652 O O . ALA A 1 84 ? -9.831 0.771 16.975 1.00 90.56 84 ALA A O 1
ATOM 653 N N . VAL A 1 85 ? -11.687 0.771 15.717 1.00 92.12 85 VAL A N 1
ATOM 654 C CA . VAL A 1 85 ? -11.371 1.976 14.947 1.00 92.12 85 VAL A CA 1
ATOM 655 C C . VAL A 1 85 ? -11.686 3.212 15.788 1.00 92.12 85 VAL A C 1
ATOM 657 O O . VAL A 1 85 ? -12.826 3.399 16.201 1.00 92.12 85 VAL A O 1
ATOM 660 N N . ILE A 1 86 ? -10.706 4.082 16.032 1.00 92.88 86 ILE A N 1
ATOM 661 C CA . ILE A 1 86 ? -10.906 5.348 16.773 1.00 92.88 86 ILE A CA 1
ATOM 662 C C . ILE A 1 86 ? -11.016 6.562 15.847 1.00 92.88 86 ILE A C 1
ATOM 664 O O . ILE A 1 86 ? -11.455 7.627 16.271 1.00 92.88 86 ILE A O 1
ATOM 668 N N . VAL A 1 87 ? -10.660 6.401 14.572 1.00 90.88 87 VAL A N 1
ATOM 669 C CA . VAL A 1 87 ? -10.865 7.406 13.525 1.00 90.88 87 VAL A CA 1
ATOM 670 C C . VAL A 1 87 ? -11.436 6.700 12.297 1.00 90.88 87 VAL A C 1
ATOM 672 O O . VAL A 1 87 ? -10.790 5.780 11.798 1.00 90.88 87 VAL A O 1
ATOM 675 N N . PRO A 1 88 ? -12.623 7.087 11.796 1.00 90.12 88 PRO A N 1
ATOM 676 C CA . PRO A 1 88 ? -13.222 6.446 10.630 1.00 90.12 88 PRO A CA 1
ATOM 677 C C . PRO A 1 88 ? -12.325 6.608 9.398 1.00 90.12 88 PRO A C 1
ATOM 679 O O . PRO A 1 88 ? -11.817 7.698 9.138 1.00 90.12 88 PRO A O 1
ATOM 682 N N . MET A 1 89 ? -12.161 5.527 8.637 1.00 93.38 89 MET A N 1
ATOM 683 C CA . MET A 1 89 ? -11.328 5.482 7.433 1.00 93.38 89 MET A CA 1
ATOM 684 C C . MET A 1 89 ? -12.182 5.184 6.200 1.00 93.38 89 MET A C 1
ATOM 686 O O . MET A 1 89 ? -13.226 4.528 6.281 1.00 93.38 89 MET A O 1
ATOM 690 N N . GLY A 1 90 ? -11.749 5.684 5.050 1.00 91.94 90 GLY A N 1
ATOM 691 C CA . GLY A 1 90 ? -12.316 5.381 3.744 1.00 91.94 90 GLY A CA 1
ATOM 692 C C . GLY A 1 90 ? -11.796 4.070 3.154 1.00 91.94 90 GLY A C 1
ATOM 693 O O . GLY A 1 90 ? -10.849 3.457 3.641 1.00 91.94 90 GLY A O 1
ATOM 694 N N . ALA A 1 91 ? -12.420 3.648 2.055 1.00 91.69 91 ALA A N 1
ATOM 695 C CA . ALA A 1 91 ? -11.933 2.516 1.277 1.00 91.69 91 ALA A CA 1
ATOM 696 C C . ALA A 1 91 ? -10.555 2.824 0.664 1.00 91.69 91 ALA A C 1
ATOM 698 O O . ALA A 1 91 ? -10.318 3.932 0.185 1.00 91.69 91 ALA A O 1
ATOM 699 N N . ASN A 1 92 ? -9.683 1.816 0.622 1.00 91.75 92 ASN A N 1
ATOM 700 C CA . ASN A 1 92 ? -8.289 1.879 0.165 1.00 91.75 92 ASN A CA 1
ATOM 701 C C . ASN A 1 92 ? -7.382 2.804 0.988 1.00 91.75 92 ASN A C 1
ATOM 703 O O . ASN A 1 92 ? -6.290 3.151 0.542 1.00 91.75 92 ASN A O 1
ATOM 707 N N . GLU A 1 93 ? -7.814 3.200 2.180 1.00 92.06 93 GLU A N 1
ATOM 708 C CA . GLU A 1 93 ? -7.000 4.007 3.075 1.00 92.06 93 GLU A CA 1
ATOM 709 C C . GLU A 1 93 ? -6.034 3.114 3.879 1.00 92.06 93 GLU A C 1
ATOM 711 O O . GLU A 1 93 ? -6.454 2.052 4.354 1.00 92.06 93 GLU A O 1
ATOM 716 N N . PRO A 1 94 ? -4.754 3.503 4.047 1.00 92.88 94 PRO A N 1
ATOM 717 C CA . PRO A 1 94 ? -3.817 2.795 4.914 1.00 92.88 94 PRO A CA 1
ATOM 718 C C . PRO A 1 94 ? -4.286 2.761 6.366 1.00 92.88 94 PRO A C 1
ATOM 720 O O . PRO A 1 94 ? -4.692 3.783 6.930 1.00 92.88 94 PRO A O 1
ATOM 723 N N . VAL A 1 95 ? -4.178 1.590 6.992 1.00 93.44 95 VAL A N 1
ATOM 724 C CA . VAL A 1 95 ? -4.452 1.445 8.420 1.00 93.44 95 VAL A CA 1
ATOM 725 C C . VAL A 1 95 ? -3.242 1.930 9.207 1.00 93.44 95 VAL A C 1
ATOM 727 O O . VAL A 1 95 ? -2.161 1.349 9.116 1.00 93.44 95 VAL A O 1
ATOM 730 N N . LEU A 1 96 ? -3.450 2.982 9.997 1.00 93.25 96 LEU A N 1
ATOM 731 C CA . LEU A 1 96 ? -2.424 3.590 10.839 1.00 93.25 96 LEU A CA 1
ATOM 732 C C . LEU A 1 96 ? -2.666 3.254 12.306 1.00 93.25 96 LEU A C 1
ATOM 734 O O . LEU A 1 96 ? -3.810 3.241 12.764 1.00 93.25 96 LEU A O 1
ATOM 738 N N . GLU A 1 97 ? -1.592 3.078 13.068 1.00 90.38 97 GLU A N 1
ATOM 739 C CA . GLU A 1 97 ? -1.662 2.849 14.511 1.00 90.38 97 GLU A CA 1
ATOM 740 C C . GLU A 1 97 ? -2.432 3.958 15.237 1.00 90.38 97 GLU A C 1
ATOM 742 O O . GLU A 1 97 ? -3.300 3.664 16.052 1.00 90.38 97 GLU A O 1
ATOM 747 N N . ALA A 1 98 ? -2.218 5.220 14.853 1.00 90.25 98 ALA A N 1
ATOM 748 C CA . ALA A 1 98 ? -2.920 6.378 15.413 1.00 90.25 98 ALA A CA 1
ATOM 749 C C . ALA A 1 98 ? -4.441 6.392 15.148 1.00 90.25 98 ALA A C 1
ATOM 751 O O . ALA A 1 98 ? -5.161 7.200 15.733 1.00 90.25 98 ALA A O 1
ATOM 752 N N . LYS A 1 99 ? -4.942 5.534 14.250 1.00 88.81 99 LYS A N 1
ATOM 753 C CA . LYS A 1 99 ? -6.372 5.405 13.916 1.00 88.81 99 LYS A CA 1
ATOM 754 C C . LYS A 1 99 ? -7.023 4.177 14.546 1.00 88.81 99 LYS A C 1
ATOM 756 O O . LYS A 1 99 ? -8.239 4.002 14.424 1.00 88.81 99 LYS A O 1
ATOM 761 N N . LEU A 1 100 ? -6.242 3.352 15.241 1.00 89.44 100 LEU A N 1
ATOM 762 C CA . LEU A 1 100 ? -6.716 2.187 15.976 1.00 89.44 100 LEU A CA 1
ATOM 763 C C . LEU A 1 100 ? -6.610 2.415 17.479 1.00 89.44 100 LEU A C 1
ATOM 765 O O . LEU A 1 100 ? -5.684 3.055 17.971 1.00 89.44 100 LEU A O 1
ATOM 769 N N . ALA A 1 101 ? -7.533 1.819 18.224 1.00 87.75 101 ALA A N 1
ATOM 770 C CA . ALA A 1 101 ? -7.390 1.694 19.663 1.00 87.75 101 ALA A CA 1
ATOM 771 C C . ALA A 1 101 ? -6.083 0.939 19.987 1.00 87.75 101 ALA A C 1
ATOM 773 O O . ALA A 1 101 ? -5.719 0.019 19.238 1.00 87.75 101 ALA A O 1
ATOM 774 N N . PRO A 1 102 ? -5.367 1.293 21.071 1.00 82.25 102 PRO A N 1
ATOM 775 C CA . PRO A 1 102 ? -4.209 0.532 21.541 1.00 82.25 102 PRO A CA 1
ATOM 776 C C . PRO A 1 102 ? -4.556 -0.954 21.689 1.00 82.25 102 PRO A C 1
ATOM 778 O O . PRO A 1 102 ? -5.705 -1.276 21.994 1.00 82.25 102 PRO A O 1
ATOM 781 N N . LYS A 1 103 ? -3.585 -1.860 21.496 1.00 72.12 103 LYS A N 1
ATOM 782 C CA . LYS A 1 103 ? -3.817 -3.309 21.679 1.00 72.12 103 LYS A CA 1
ATOM 783 C C . LYS A 1 103 ? -4.402 -3.634 23.064 1.00 72.12 103 LYS A C 1
ATOM 785 O O . LYS A 1 103 ? -5.217 -4.540 23.161 1.00 72.12 103 LYS A O 1
ATOM 790 N N . ASP A 1 104 ? -4.080 -2.818 24.068 1.00 66.25 104 ASP A N 1
ATOM 791 C CA . ASP A 1 104 ? -4.553 -2.953 25.452 1.00 66.25 104 ASP A CA 1
ATOM 792 C C . ASP A 1 104 ? -5.698 -1.979 25.820 1.00 66.25 104 ASP A C 1
ATOM 794 O O . ASP A 1 104 ? -6.077 -1.857 26.981 1.00 66.25 104 ASP A O 1
ATOM 798 N N . GLY A 1 105 ? -6.222 -1.214 24.854 1.00 54.59 105 GLY A N 1
ATOM 799 C CA . GLY A 1 105 ? -7.015 -0.003 25.102 1.00 54.59 105 GLY A CA 1
ATOM 800 C C . GLY A 1 105 ? -8.533 -0.121 24.947 1.00 54.59 105 GLY A C 1
ATOM 801 O O . GLY A 1 105 ? -9.195 0.913 24.865 1.00 54.59 105 GLY A O 1
ATOM 802 N N . GLY A 1 106 ? -9.120 -1.318 24.870 1.00 48.69 106 GLY A N 1
ATOM 803 C CA . GLY A 1 106 ? -10.571 -1.428 24.688 1.00 48.69 106 GLY A CA 1
ATOM 804 C C . GLY A 1 106 ? -11.143 -2.842 24.770 1.00 48.69 106 GLY A C 1
ATOM 805 O O . GLY A 1 106 ? -11.327 -3.480 23.731 1.00 48.69 106 GLY A O 1
ATOM 806 N N . ALA A 1 107 ? -11.552 -3.197 25.996 1.00 42.34 107 ALA A N 1
ATOM 807 C CA . ALA A 1 107 ? -12.136 -4.453 26.498 1.00 42.34 107 ALA A CA 1
ATOM 808 C C . ALA A 1 107 ? -11.127 -5.488 27.011 1.00 42.34 107 ALA A C 1
ATOM 810 O O . ALA A 1 107 ? -10.364 -6.035 26.189 1.00 42.34 107 ALA A O 1
#

Nearest PDB structures (foldseek):
  3vki-assembly1_A  TM=9.540E-01  e=5.792E-04  Salmonella enterica subsp. enterica serovar Typhimurium
  3frn-assembly1_A  TM=8.921E-01  e=4.057E-04  Thermotoga maritima
  3tee-assembly1_A  TM=9.446E-01  e=1.788E-03  Salmonella enterica subsp. enterica serovar Typhimurium
  3msi-assembly1_A  TM=7.930E-01  e=2.405E-03  Zoarces americanus
  1vli-assembly1_A  TM=7.560E-01  e=5.640E-01  Bacillus subtilis

Secondary structure (DSSP, 8-state):
--HHHHHHHHHHHHHHHHHHHHHHHHHHHHHHSPPP-EEEEEEESSPPPTTPBP-TTTEEEEEEEGGGPPTTB-S-GGGTTTPBBSS---TTPBPBGGGB--TTS--

pLDDT: mean 88.01, std 9.8, range [42.34, 97.5]

Radius of gyration: 27.71 Å; Cα contacts (8 Å, |Δi|>4): 151; chains: 1; bounding box: 59×18×81 Å

Mean predicted aligned error: 9.07 Å

Foldseek 3Di:
DDVVVVVVVVVVVVVVVVVVVVVVVVVVVCVVCPPQDKAKFKFFQAKDDAFDFDDPNGIDIDIDRPVPDDPQTDRDPVVRGRWGFHAIDGHRHTDGPVRTAPPPGDD

Solvent-accessible surface area (backbone atoms only — not comparable to full-atom values): 6159 Å² total; per-residue (Å²): 132,65,63,68,61,56,50,52,52,52,52,50,52,50,53,52,50,53,52,52,53,50,52,53,51,53,55,48,52,59,66,77,54,62,78,78,56,67,40,55,33,30,22,24,63,43,71,45,52,68,67,40,59,39,46,80,82,42,43,45,76,42,81,40,55,54,92,75,60,63,84,58,54,38,66,52,65,80,83,48,50,70,35,31,23,70,47,62,44,50,54,73,34,72,45,37,53,94,32,3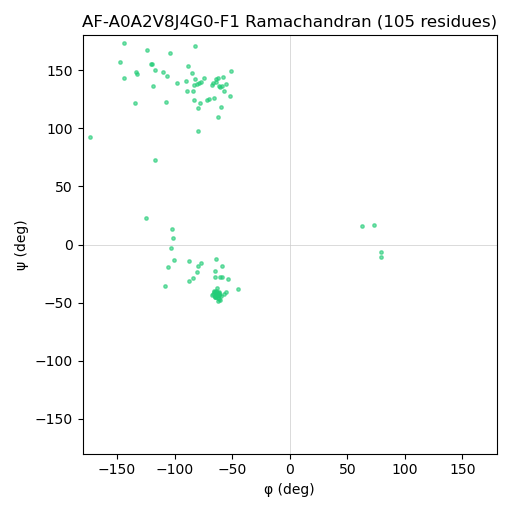6,44,55,96,89,62,78,134

Sequence (107 aa):
MNRTRMMVLASAALVLSVVVTFLTYRMLRQRLTPPEEMTTIVVVTQKTALGARLTPADVRVTPWPKAVQMEGTFHDLAEVLGRAVIVPMGANEPVLEAKLAPKDGGA

=== Feature glossary ===
Each block in this record encodes a different view of the same protein. In brief:

Predicted aligned error. PAE(i, j) answers: if I align the predicted and true structures on residue i, how far off (in Å) do I expect residue j to be? A block-diagonal PAE matrix with low values on the blocks and high values off-diagonal is the signature of a multi-domain protein with confidently predicted domains but uncertain inter-domain orientation.

Contact-map, Ramachandran, and PAE plots. Plot images: a contact map (which residues are close in 3D, as an N×N binary image), a Ramachandran scatter (backbone torsion angles, revealing secondary-structure composition at a glance), and — for AlphaFold structures — a PAE heatmap (pairwise prediction confidence).

Backbone torsions (φ/ψ). φ (phi) and ψ (psi) are the two rotatable backbone dihedrals per residue: φ is the C(i-1)–N–Cα–C torsion, ψ is the N–Cα–C–N(i+1) torsion, both in degrees on (−180°, 180°]. α-helical residues cluster near (−60°, −45°); β-strand residues near (−120°, +130°). A Ramachandran plot is simply a scatter of (φ, ψ) for every residue.

Foldseek 3Di. A 3Di character summarizes, for each residue, the relative orientation of the Cα frame of its nearest spatial neighbor. Because it encodes fold topology rather than chemistry, 3Di alignments detect remote structural similarity that sequence alignment misses.

Radius of gyration, Cα contacts, bounding box. Three whole-structure scalars: the radius of gyration (RMS distance of Cα from centroid, in Å), the count of Cα–Cα contacts (pairs closer than 8 Å and separated by more than four residues in sequence — i.e. tertiary, not local, contacts), and the bounding-box dimensions. Together they distinguish compact globular folds from extended fibres or disordered chains.

Sequence. Sequence gives the chain of amino acids in standard one-letter code (A=alanine, C=cysteine, …, Y=tyrosine), read N→C. It is the only feature that is directly encoded by the gene; all structural features are derived from the folded form of this sequence.

mmCIF coordinates. Atomic coordinates in PDBx/mmCIF format — the same representation the Protein Data Bank distributes. Each line of the _atom_site loop places one backbone atom in Cartesian space (units: ångströms, origin: arbitrary).

Secondary structure (3-state, P-SEA). Three-state secondary structure (P-SEA) collapses the eight DSSP classes into helix (a), strand (b), and coil (c). P-SEA assigns these from Cα geometry alone — distances and angles — without requiring backbone oxygens, so it works on any Cα trace.

InterPro / GO / CATH / organism. Functional annotations link the protein to curated databases. InterPro entries identify conserved domains and families by matching the sequence against member-database signatures (Pfam, PROSITE, CDD, …). Gene Ontology (GO) terms describe molecular function, biological process, and cellular component in a controlled vocabulary. CATH places the structure in a hierarchical fold classification (Class/Architecture/Topology/Homologous-superfamily). The organism is the source species.

B-factor. B-factor (Debye–Waller factor) reflects atomic displacement in the crystal lattice. It is an experimental observable (units Å²), not a prediction; low values mean the atom is pinned down, high values mean it moves or is heterogeneous across the crystal.

Rendered structure images. Structure images are PyMOL renders from six orthogonal camera directions. Cartoon representation draws helices as coils and strands as arrows; sticks shows the backbone as bonds; surface shows the solvent-excluded envelope. Rainbow coloring maps sequence position to hue (blue→red, N→C); chain coloring assigns a distinct color per polypeptide.

Solvent-accessible surface area. Solvent-accessible surface area (SASA) is the area in Å² traced out by the centre of a 1.4 Å probe sphere (a water molecule) rolled over the protein's van der Waals surface (Shrake–Rupley / Lee–Richards construction). Buried residues have near-zero SASA; fully exposed residues can exceed 200 Å². The total SASA scales roughly with the number of surface residues.

Secondary structure (8-state, DSSP). The SS8 string is DSSP's per-residue secondary-structure call. α-helix (H) means an i→i+4 H-bond ladder; β-strand (E) means the residue participates in a β-sheet; 3₁₀ (G) and π (I) are tighter and wider helices; T/S are turns/bends; '-' is loop.

pLDDT. For AlphaFold models, the B-factor field carries pLDDT — the model's own estimate of local accuracy on a 0–100 scale. Regions with pLDDT<50 should be treated as essentially unmodeled; they often correspond to intrinsically disordered segments.

Nearest PDB structures. Nearest PDB neighbors are the top structural matches found by Foldseek when searching this structure against the entire Protein Data Bank. Each hit reports a TM-score (0 to 1; >0.5 almost always implies the same fold) and an E-value. These are *structural* homologs — they may share no detectable sequence similarity.